Protein AF-A0A165K8W7-F1 (afdb_monomer_lite)

Sequence (153 aa):
MSLLDLHIDHIVRLHQNTQPFVSNIQHQRLDRPTIDAQVKAAIAACPDTSATHWEIFLRHELVEVAANEGDAVQRNASAYYDALCNMLDFILTATEHGVCDDVVIWAALEDLLRVQTVETCSHIFSWIEARAARLTVVRSRPVATALSSLTWS

Foldseek 3Di:
DDPVVVLVVLLVQLCVLCVVVLVVQLPDQDDLVVLLVSLVSSCVSRVPRAQVSVLVNLLVSLCVLLVCVVVSCVVPVVSSLSSNLSSLSNQLSNCVVVRYPLVSSVVSLVVNVVRHDPVSNVSVVVSCVVCVVSNPDDDDDPPPPPPPPPPDD

pLDDT: mean 85.36, std 13.89, range [44.47, 96.94]

Radius of gyration: 17.45 Å; chains: 1; bounding box: 58×40×48 Å

Organism: NCBI:txid1314781

Secondary structure (DSSP, 8-state):
--HHHHHHHHHHHHHHHHHHHHHHTTTSPPPHHHHHHHHHHHHHH-TT--HHHHHHHHHHHHHHHHHTHHHHHHHHHHHHHHHHHHHHHHHHHHHHTTSS-THHHHHHHHHHHHHS-HHHHHHHHHHHHHHHHHHT-----------SS----

Structure (mmCIF, N/CA/C/O backbone):
data_AF-A0A165K8W7-F1
#
_entry.id   AF-A0A165K8W7-F1
#
loop_
_atom_site.group_PDB
_atom_site.id
_atom_site.type_symbol
_atom_site.label_atom_id
_atom_site.label_alt_id
_atom_site.label_comp_id
_atom_site.label_asym_id
_atom_site.label_entity_id
_atom_site.label_seq_id
_atom_site.pdbx_PDB_ins_code
_atom_site.Cartn_x
_atom_site.Cartn_y
_atom_site.Cartn_z
_atom_site.occupancy
_atom_site.B_iso_or_equiv
_atom_site.auth_seq_id
_atom_site.auth_comp_id
_atom_site.auth_asym_id
_atom_site.auth_atom_id
_atom_site.pdbx_PDB_model_num
ATOM 1 N N . MET A 1 1 ? 15.306 24.997 -17.580 1.00 58.34 1 MET A N 1
ATOM 2 C CA . MET A 1 1 ? 14.587 24.164 -16.600 1.00 58.34 1 MET A CA 1
ATOM 3 C C . MET A 1 1 ? 15.604 23.733 -15.566 1.00 58.34 1 MET A C 1
ATOM 5 O O . MET A 1 1 ? 16.643 23.217 -15.967 1.00 58.34 1 MET A O 1
ATOM 9 N N . SER A 1 2 ? 15.407 24.079 -14.296 1.00 78.00 2 SER A N 1
ATOM 10 C CA . SER A 1 2 ? 16.344 23.683 -13.241 1.00 78.00 2 SER A CA 1
ATOM 11 C C . SER A 1 2 ? 16.175 22.192 -12.927 1.00 78.00 2 SER A C 1
ATOM 13 O O . SER A 1 2 ? 15.136 21.608 -13.231 1.00 78.00 2 SER A O 1
ATOM 15 N N . LEU A 1 3 ? 17.186 21.555 -12.329 1.00 66.06 3 LEU A N 1
ATOM 16 C CA . LEU A 1 3 ? 17.080 20.150 -11.907 1.00 66.06 3 LEU A CA 1
ATOM 17 C C . LEU A 1 3 ? 15.912 19.946 -10.925 1.00 66.06 3 LEU A C 1
ATOM 19 O O . LEU A 1 3 ? 15.200 18.954 -11.026 1.00 66.06 3 LEU A O 1
ATOM 23 N N . LEU A 1 4 ? 15.664 20.916 -10.041 1.00 70.75 4 LEU A N 1
ATOM 24 C CA . LEU A 1 4 ? 14.535 20.915 -9.103 1.00 70.75 4 LEU A CA 1
ATOM 25 C C . LEU A 1 4 ? 13.174 20.868 -9.812 1.00 70.75 4 LEU A C 1
ATOM 27 O O . LEU A 1 4 ? 12.306 20.111 -9.388 1.00 70.75 4 LEU A O 1
ATOM 31 N N . ASP A 1 5 ? 13.011 21.601 -10.917 1.00 71.31 5 ASP A N 1
ATOM 32 C CA . ASP A 1 5 ? 11.758 21.600 -11.688 1.00 71.31 5 ASP A CA 1
ATOM 33 C C . ASP A 1 5 ? 11.472 20.217 -12.296 1.00 71.31 5 ASP A C 1
ATOM 35 O O . ASP A 1 5 ? 10.325 19.781 -12.334 1.00 71.31 5 ASP A O 1
ATOM 39 N N . LEU A 1 6 ? 12.518 19.499 -12.725 1.00 70.06 6 LEU A N 1
ATOM 40 C CA . LEU A 1 6 ? 12.395 18.148 -13.283 1.00 70.06 6 LEU A CA 1
ATOM 41 C C . LEU A 1 6 ? 12.027 17.112 -12.205 1.00 70.06 6 LEU A C 1
ATOM 43 O O . LEU A 1 6 ? 11.188 16.244 -12.438 1.00 70.06 6 LEU A O 1
ATOM 47 N N . HIS A 1 7 ? 12.627 17.214 -11.013 1.00 72.38 7 HIS A N 1
ATOM 48 C CA . HIS A 1 7 ? 12.299 16.341 -9.879 1.00 72.38 7 HIS A CA 1
ATOM 49 C C . HIS A 1 7 ? 10.838 16.513 -9.432 1.00 72.38 7 HIS A C 1
ATOM 51 O O . HIS A 1 7 ? 10.143 15.523 -9.199 1.00 72.38 7 HIS A O 1
ATOM 57 N N . ILE A 1 8 ? 10.358 17.758 -9.360 1.00 76.19 8 ILE A N 1
ATOM 58 C CA . ILE A 1 8 ? 8.969 18.061 -8.995 1.00 76.19 8 ILE A CA 1
ATOM 59 C C . ILE A 1 8 ? 8.002 17.534 -10.062 1.00 76.19 8 ILE A C 1
ATOM 61 O O . ILE A 1 8 ? 7.011 16.901 -9.708 1.00 76.19 8 ILE A O 1
ATOM 65 N N . ASP A 1 9 ? 8.303 17.715 -11.351 1.00 79.75 9 ASP A N 1
ATOM 66 C CA . ASP A 1 9 ? 7.448 17.231 -12.443 1.00 79.75 9 ASP A CA 1
ATOM 67 C C . ASP A 1 9 ? 7.235 15.708 -12.396 1.00 79.75 9 ASP A C 1
ATOM 69 O O . ASP A 1 9 ? 6.107 15.228 -12.514 1.00 79.75 9 ASP A O 1
ATOM 73 N N . HIS A 1 10 ? 8.292 14.934 -12.128 1.00 76.38 10 HIS A N 1
ATOM 74 C CA . HIS A 1 10 ? 8.193 13.472 -12.047 1.00 76.38 10 HIS A CA 1
ATOM 75 C C . HIS A 1 10 ? 7.293 13.013 -10.886 1.00 76.38 10 HIS A C 1
ATOM 77 O O . HIS A 1 10 ? 6.486 12.097 -11.058 1.00 76.38 10 HIS A O 1
ATOM 83 N N . ILE A 1 11 ? 7.399 13.657 -9.719 1.00 74.81 11 ILE A N 1
ATOM 84 C CA . ILE A 1 11 ? 6.563 13.349 -8.547 1.00 74.81 11 ILE A CA 1
ATOM 85 C C . ILE A 1 11 ? 5.108 13.774 -8.793 1.00 74.81 11 ILE A C 1
ATOM 87 O O . ILE A 1 11 ? 4.185 13.023 -8.480 1.00 74.81 11 ILE A O 1
ATOM 91 N N . VAL A 1 12 ? 4.885 14.940 -9.405 1.00 81.31 12 VAL A N 1
ATOM 92 C CA . VAL A 1 12 ? 3.539 15.425 -9.746 1.00 81.31 12 VAL A CA 1
ATOM 93 C C . VAL A 1 12 ? 2.863 14.493 -10.749 1.00 81.31 12 VAL A C 1
ATOM 95 O O . VAL A 1 12 ? 1.698 14.138 -10.568 1.00 81.31 12 VAL A O 1
ATOM 98 N N . ARG A 1 13 ? 3.588 14.039 -11.777 1.00 80.50 13 ARG A N 1
ATOM 99 C CA . ARG A 1 13 ? 3.078 13.067 -12.751 1.00 80.50 13 ARG A CA 1
ATOM 100 C C . ARG A 1 13 ? 2.727 11.734 -12.106 1.00 80.50 13 ARG A C 1
ATOM 102 O O . ARG A 1 13 ? 1.668 11.194 -12.416 1.00 80.50 13 ARG A O 1
ATOM 109 N N . LEU A 1 14 ? 3.587 11.212 -11.229 1.00 80.38 14 LEU A N 1
ATOM 110 C CA . LEU A 1 14 ? 3.288 10.011 -10.443 1.00 80.38 14 LEU A CA 1
ATOM 111 C C . LEU A 1 14 ? 1.965 10.184 -9.707 1.00 80.38 14 LEU A C 1
ATOM 113 O O . LEU A 1 14 ? 1.032 9.425 -9.953 1.00 80.38 14 LEU A O 1
ATOM 117 N N . HIS A 1 15 ? 1.871 11.243 -8.901 1.00 81.75 15 HIS A N 1
ATOM 118 C CA . HIS A 1 15 ? 0.700 11.533 -8.093 1.00 81.75 15 HIS A CA 1
ATOM 119 C C . HIS A 1 15 ? -0.565 11.620 -8.952 1.00 81.75 15 HIS A C 1
ATOM 121 O O . HIS A 1 15 ? -1.533 10.928 -8.663 1.00 81.75 15 HIS A O 1
ATOM 127 N N . GLN A 1 16 ? -0.557 12.369 -10.060 1.00 83.38 16 GLN A N 1
ATOM 128 C CA . GLN A 1 16 ? -1.708 12.474 -10.968 1.00 83.38 16 GLN A CA 1
ATOM 129 C C . GLN A 1 16 ? -2.178 11.121 -11.524 1.00 83.38 16 GLN A C 1
ATOM 131 O O . GLN A 1 16 ? -3.381 10.894 -11.638 1.00 83.38 16 GLN A O 1
ATOM 136 N N . ASN A 1 17 ? -1.252 10.222 -11.862 1.00 82.50 17 ASN A N 1
ATOM 137 C CA . ASN A 1 17 ? -1.595 8.918 -12.435 1.00 82.50 17 ASN A CA 1
ATOM 138 C C . ASN A 1 17 ? -2.065 7.910 -11.380 1.00 82.50 17 ASN A C 1
ATOM 140 O O . ASN A 1 17 ? -2.844 7.012 -11.690 1.00 82.50 17 ASN A O 1
ATOM 144 N N . THR A 1 18 ? -1.635 8.066 -10.132 1.00 79.88 18 THR A N 1
ATOM 145 C CA . THR A 1 18 ? -2.037 7.207 -9.011 1.00 79.88 18 THR A CA 1
ATOM 146 C C . THR A 1 18 ? -3.198 7.778 -8.199 1.00 79.88 18 THR A C 1
ATOM 148 O O . THR A 1 18 ? -3.806 7.043 -7.427 1.00 79.88 18 THR A O 1
ATOM 151 N N . GLN A 1 19 ? -3.558 9.053 -8.377 1.00 79.69 19 GLN A N 1
ATOM 152 C CA . GLN A 1 19 ? -4.669 9.708 -7.676 1.00 79.69 19 GLN A CA 1
ATOM 153 C C . GLN A 1 19 ? -5.996 8.931 -7.752 1.00 79.69 19 GLN A C 1
ATOM 155 O O . GLN A 1 19 ? -6.653 8.781 -6.717 1.00 79.69 19 GLN A O 1
ATOM 160 N N . PRO A 1 20 ? -6.399 8.369 -8.912 1.00 78.31 20 PRO A N 1
ATOM 161 C CA . PRO A 1 20 ? -7.608 7.551 -8.984 1.00 78.31 20 PRO A CA 1
ATOM 162 C C . PRO A 1 20 ? -7.538 6.311 -8.086 1.00 78.31 20 PRO A C 1
ATOM 164 O O . PRO A 1 20 ? -8.534 5.935 -7.474 1.00 78.31 20 PRO A O 1
ATOM 167 N N . PHE A 1 21 ? -6.363 5.683 -7.976 1.00 81.06 21 PHE A N 1
ATOM 168 C CA . PHE A 1 21 ? -6.151 4.559 -7.066 1.00 81.06 21 PHE A CA 1
ATOM 169 C C . PHE A 1 21 ? -6.262 5.010 -5.605 1.00 81.06 21 PHE A C 1
ATOM 171 O O . PHE A 1 21 ? -7.053 4.436 -4.860 1.00 81.06 21 PHE A O 1
ATOM 178 N N . VAL A 1 22 ? -5.540 6.066 -5.218 1.00 79.25 22 VAL A N 1
ATOM 179 C CA . VAL A 1 22 ? -5.530 6.592 -3.839 1.00 79.25 22 VAL A CA 1
ATOM 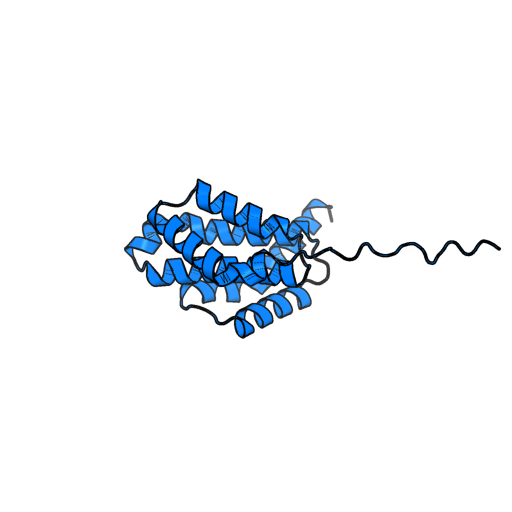180 C C . VAL A 1 22 ? -6.930 7.022 -3.384 1.00 79.25 22 VAL A C 1
ATOM 182 O O . VAL A 1 22 ? -7.324 6.784 -2.245 1.00 79.25 22 VAL A O 1
ATOM 185 N N . SER A 1 23 ? -7.731 7.582 -4.288 1.00 78.38 23 SER A N 1
ATOM 186 C CA . SER A 1 23 ? -9.127 7.922 -3.992 1.00 78.38 23 SER A CA 1
ATOM 187 C C . SER A 1 23 ? -9.993 6.668 -3.808 1.00 78.38 23 SER A C 1
ATOM 189 O O . SER A 1 23 ? -10.828 6.599 -2.911 1.00 78.38 23 SER A O 1
ATOM 191 N N . ASN A 1 24 ? -9.777 5.636 -4.628 1.00 80.31 24 ASN A N 1
ATOM 192 C CA . ASN A 1 24 ? -10.592 4.420 -4.608 1.00 80.31 24 ASN A CA 1
ATOM 193 C C . ASN A 1 24 ? -10.319 3.506 -3.407 1.00 80.31 24 ASN A C 1
ATOM 195 O O . ASN A 1 24 ? -11.231 2.801 -2.968 1.00 80.31 24 ASN A O 1
ATOM 199 N N . ILE A 1 25 ? -9.098 3.500 -2.858 1.00 81.44 25 ILE A N 1
ATOM 200 C CA . ILE A 1 25 ? -8.759 2.620 -1.726 1.00 81.44 25 ILE A CA 1
ATOM 201 C C . ILE A 1 25 ? -9.539 2.946 -0.451 1.00 81.44 25 ILE A C 1
ATOM 203 O O . ILE A 1 25 ? -9.662 2.074 0.402 1.00 81.44 25 ILE A O 1
ATOM 207 N N . GLN A 1 26 ? -10.092 4.158 -0.335 1.00 74.81 26 GLN A N 1
ATOM 208 C CA . GLN A 1 26 ? -10.872 4.602 0.825 1.00 74.81 26 GLN A CA 1
ATOM 209 C C . GLN A 1 26 ? -12.280 3.995 0.888 1.00 74.81 26 GLN A C 1
ATOM 211 O O . GLN A 1 26 ? -12.966 4.132 1.899 1.00 74.81 26 GLN A O 1
ATOM 216 N N . HIS A 1 27 ? -12.739 3.348 -0.186 1.00 78.19 27 HIS A N 1
ATOM 217 C CA . HIS A 1 27 ? -14.125 2.897 -0.306 1.00 78.19 27 HIS A CA 1
ATOM 218 C C . HIS A 1 27 ? -14.295 1.380 -0.239 1.00 78.19 27 HIS A C 1
ATOM 220 O O . HIS A 1 27 ? -15.396 0.915 0.053 1.00 78.19 27 HIS A O 1
ATOM 226 N N . GLN A 1 28 ? -13.245 0.605 -0.519 1.00 83.81 28 GLN A N 1
ATOM 227 C CA . GLN A 1 28 ? -13.328 -0.854 -0.550 1.00 83.81 28 GLN A CA 1
ATOM 228 C C . GLN A 1 28 ? -11.956 -1.523 -0.466 1.00 83.81 28 GLN A C 1
ATOM 230 O O . GLN A 1 28 ? -10.958 -1.000 -0.968 1.00 83.81 28 GLN A O 1
ATOM 235 N N . ARG A 1 29 ? -11.919 -2.745 0.071 1.00 88.56 29 ARG A N 1
ATOM 236 C CA . ARG A 1 29 ? -10.767 -3.638 -0.071 1.00 88.56 29 ARG A CA 1
ATOM 237 C C . ARG A 1 29 ? -10.591 -4.046 -1.533 1.00 88.56 29 ARG A C 1
ATOM 239 O O . ARG A 1 29 ? -11.533 -4.523 -2.163 1.00 88.56 29 ARG A O 1
ATOM 246 N N . LEU A 1 30 ? -9.382 -3.887 -2.061 1.00 90.00 30 LEU A N 1
ATOM 247 C CA . LEU A 1 30 ? -9.053 -4.289 -3.426 1.00 90.00 30 LEU A CA 1
ATOM 248 C C . LEU A 1 30 ? -8.407 -5.673 -3.431 1.00 90.00 30 LEU A C 1
ATOM 250 O O . LEU A 1 30 ? -7.612 -6.016 -2.552 1.00 90.00 30 LEU A O 1
ATOM 254 N N . ASP A 1 31 ? -8.743 -6.477 -4.435 1.00 92.12 31 ASP A N 1
ATOM 255 C CA . ASP A 1 31 ? -8.084 -7.752 -4.661 1.00 92.12 31 ASP A CA 1
ATOM 256 C C . ASP A 1 31 ? -6.716 -7.552 -5.330 1.00 92.12 31 ASP A C 1
ATOM 258 O O . ASP A 1 31 ? -6.410 -6.534 -5.959 1.00 92.12 31 ASP A O 1
ATOM 262 N N . ARG A 1 32 ? -5.854 -8.559 -5.180 1.00 90.56 32 ARG A N 1
ATOM 263 C CA . ARG A 1 32 ? -4.474 -8.498 -5.670 1.00 90.56 32 ARG A CA 1
ATOM 264 C C . ARG A 1 32 ? -4.370 -8.214 -7.179 1.00 90.56 32 ARG A C 1
ATOM 266 O O . ARG A 1 32 ? -3.545 -7.375 -7.528 1.00 90.56 32 ARG A O 1
ATOM 273 N N . PRO A 1 33 ? -5.139 -8.868 -8.073 1.00 94.81 33 PRO A N 1
ATOM 274 C CA . PRO A 1 33 ? -5.094 -8.571 -9.505 1.00 94.81 33 PRO A CA 1
ATOM 275 C C . PRO A 1 33 ? -5.388 -7.103 -9.826 1.00 94.81 33 PRO A C 1
ATOM 277 O O . PRO A 1 33 ? -4.715 -6.523 -10.676 1.00 94.81 33 PRO A O 1
ATOM 280 N N . THR A 1 34 ? -6.341 -6.487 -9.120 1.00 93.12 34 THR A N 1
ATOM 281 C CA . THR A 1 34 ? -6.654 -5.066 -9.297 1.00 93.12 34 THR A CA 1
ATOM 282 C C . THR A 1 34 ? -5.480 -4.193 -8.877 1.00 93.12 34 THR A C 1
ATOM 284 O O . THR A 1 34 ? -5.077 -3.319 -9.639 1.00 93.12 34 THR A O 1
ATOM 287 N N . ILE A 1 35 ? -4.878 -4.450 -7.711 1.00 93.69 35 ILE A N 1
ATOM 288 C CA . ILE A 1 35 ? -3.699 -3.698 -7.248 1.00 93.69 35 ILE A CA 1
ATOM 289 C C . ILE A 1 35 ? -2.526 -3.855 -8.230 1.00 93.69 35 ILE A C 1
ATOM 291 O O . ILE A 1 35 ? -1.907 -2.864 -8.609 1.00 93.69 35 ILE A O 1
ATOM 295 N N . ASP A 1 36 ? -2.255 -5.073 -8.703 1.00 94.69 36 ASP A N 1
ATOM 296 C CA . ASP A 1 36 ? -1.198 -5.350 -9.685 1.00 94.69 36 ASP A CA 1
ATOM 297 C C . ASP A 1 36 ? -1.412 -4.600 -11.008 1.00 94.69 36 ASP A C 1
ATOM 299 O O . ASP A 1 36 ? -0.478 -4.003 -11.546 1.00 94.69 36 ASP A O 1
ATOM 303 N N . ALA A 1 37 ? -2.649 -4.571 -11.510 1.00 93.12 37 ALA A N 1
ATOM 304 C CA . ALA A 1 37 ? -2.996 -3.819 -12.711 1.00 93.12 37 ALA A CA 1
ATOM 305 C C . ALA A 1 37 ? -2.778 -2.307 -12.529 1.00 93.12 37 ALA A C 1
ATOM 307 O O . ALA A 1 37 ? -2.264 -1.653 -13.437 1.00 93.12 37 ALA A O 1
ATOM 308 N N . GLN A 1 38 ? -3.116 -1.761 -11.357 1.00 91.69 38 GLN A N 1
ATOM 309 C CA . GLN A 1 38 ? -2.920 -0.343 -11.041 1.00 91.69 38 GLN A CA 1
ATOM 310 C C . GLN A 1 38 ? -1.434 0.021 -10.953 1.00 91.69 38 GLN A C 1
ATOM 312 O O . GLN A 1 38 ? -1.011 1.012 -11.546 1.00 91.69 38 GLN A O 1
ATOM 317 N N . VAL A 1 39 ? -0.620 -0.808 -10.290 1.00 92.81 39 VAL A N 1
ATOM 318 C CA 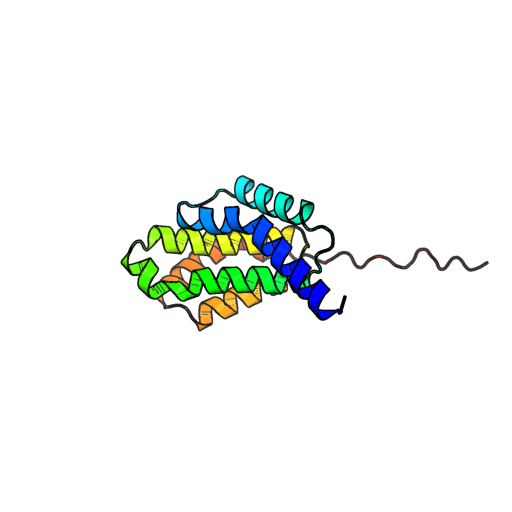. VAL A 1 39 ? 0.836 -0.608 -10.231 1.00 92.81 39 VAL A CA 1
ATOM 319 C C . VAL A 1 39 ? 1.439 -0.630 -11.637 1.00 92.81 39 VAL A C 1
ATOM 321 O O . VAL A 1 39 ? 2.173 0.284 -12.005 1.00 92.81 39 VAL A O 1
ATOM 324 N N . LYS A 1 40 ? 1.082 -1.616 -12.468 1.00 93.44 40 LYS A N 1
ATOM 325 C CA . LYS A 1 40 ? 1.558 -1.697 -13.860 1.00 93.44 40 LYS A CA 1
ATOM 326 C C . LYS A 1 40 ? 1.155 -0.486 -14.695 1.00 93.44 40 LYS 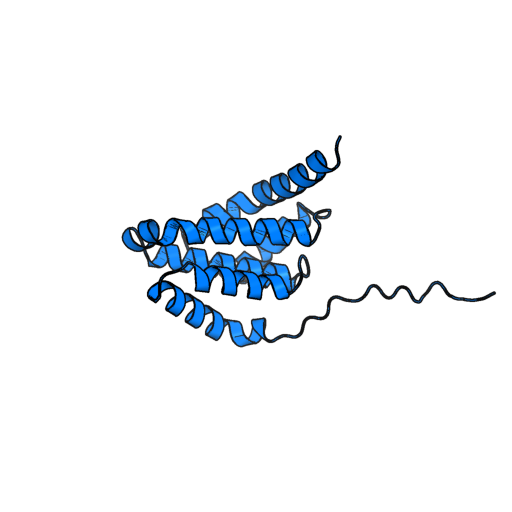A C 1
ATOM 328 O O . LYS A 1 40 ? 1.972 0.012 -15.467 1.00 93.44 40 LYS A O 1
ATOM 333 N N . ALA A 1 41 ? -0.080 -0.010 -14.547 1.00 91.62 41 ALA A N 1
ATOM 334 C CA . ALA A 1 41 ? -0.549 1.184 -15.241 1.00 91.62 41 ALA A CA 1
ATOM 335 C C . ALA A 1 41 ? 0.258 2.424 -14.827 1.00 91.62 41 ALA A C 1
ATOM 337 O O . ALA A 1 41 ? 0.696 3.183 -15.690 1.00 91.62 41 ALA A O 1
ATOM 338 N N . ALA A 1 42 ? 0.525 2.588 -13.528 1.00 90.38 42 ALA A N 1
ATOM 339 C CA . ALA A 1 42 ? 1.332 3.690 -13.016 1.00 90.38 42 ALA A CA 1
ATOM 340 C C . ALA A 1 42 ? 2.786 3.628 -13.523 1.00 90.38 42 ALA A C 1
ATOM 342 O O . ALA A 1 42 ? 3.334 4.645 -13.940 1.00 90.38 42 ALA A O 1
ATOM 343 N N . ILE A 1 43 ? 3.388 2.434 -13.586 1.00 91.69 43 ILE A N 1
ATOM 344 C CA . ILE A 1 43 ? 4.717 2.225 -14.188 1.00 91.69 43 ILE A CA 1
ATOM 345 C C . ILE A 1 43 ? 4.723 2.630 -15.663 1.00 91.69 43 ILE A C 1
ATOM 347 O O . ILE A 1 43 ? 5.603 3.369 -16.099 1.00 91.69 43 ILE A O 1
ATOM 351 N N . ALA A 1 44 ? 3.731 2.178 -16.433 1.00 91.19 44 ALA A N 1
ATOM 352 C CA . ALA A 1 44 ? 3.635 2.480 -17.858 1.00 91.19 44 ALA A CA 1
ATOM 353 C C . ALA A 1 44 ? 3.427 3.980 -18.135 1.00 91.19 44 ALA A C 1
ATOM 355 O O . ALA A 1 44 ? 3.937 4.495 -19.129 1.00 91.19 44 ALA A O 1
ATOM 356 N N . ALA A 1 45 ? 2.709 4.689 -17.260 1.00 87.69 45 ALA A N 1
ATOM 357 C CA . ALA A 1 45 ? 2.493 6.132 -17.364 1.00 87.69 45 ALA A CA 1
ATOM 358 C C . ALA A 1 45 ? 3.729 6.968 -16.962 1.00 87.69 45 ALA A C 1
ATOM 360 O O . ALA A 1 45 ? 3.881 8.124 -17.384 1.00 87.69 45 ALA A O 1
ATOM 361 N N . CYS A 1 46 ? 4.623 6.384 -16.161 1.00 87.50 46 CYS A N 1
ATOM 362 C CA . CYS A 1 46 ? 5.771 7.049 -15.553 1.00 87.50 46 CYS A CA 1
ATOM 363 C C . CYS A 1 46 ? 7.085 6.250 -15.740 1.00 87.50 46 CYS A C 1
ATOM 365 O O . CYS A 1 46 ? 7.742 5.920 -14.750 1.00 87.50 46 CYS A O 1
ATOM 367 N N . PRO A 1 47 ? 7.505 5.951 -16.988 1.00 86.62 47 PRO A N 1
ATOM 368 C CA . PRO A 1 47 ? 8.650 5.072 -17.253 1.00 86.62 47 PRO A CA 1
ATOM 369 C C . PRO A 1 47 ? 10.001 5.667 -16.823 1.00 86.62 47 PRO A C 1
ATOM 371 O O . PRO A 1 47 ? 10.913 4.924 -16.472 1.00 86.62 47 PRO A O 1
ATOM 374 N N . ASP A 1 48 ? 10.124 6.998 -16.810 1.00 86.94 48 ASP A N 1
ATOM 375 C CA . ASP A 1 48 ? 11.371 7.715 -16.490 1.00 86.94 48 ASP A CA 1
ATOM 376 C C . ASP A 1 48 ? 11.498 8.073 -14.998 1.00 86.94 48 ASP A C 1
ATOM 378 O O . ASP A 1 48 ? 12.396 8.810 -14.574 1.00 86.94 48 ASP A O 1
ATOM 382 N N . THR A 1 49 ? 10.571 7.590 -14.174 1.00 87.38 49 THR A N 1
ATOM 383 C CA . THR A 1 49 ? 10.564 7.865 -12.741 1.00 87.38 49 THR A CA 1
ATOM 384 C C . THR A 1 49 ? 11.628 7.031 -12.036 1.00 87.38 49 THR A C 1
ATOM 386 O O . THR A 1 49 ? 11.632 5.803 -12.097 1.00 87.38 49 THR A O 1
ATOM 389 N N . SER A 1 50 ? 12.526 7.704 -11.314 1.00 90.19 50 SER A N 1
ATOM 390 C CA . SER A 1 50 ? 13.570 7.044 -10.532 1.00 90.19 50 SER A CA 1
ATOM 391 C C . SER A 1 50 ? 13.001 6.292 -9.324 1.00 90.19 50 SER A C 1
ATOM 393 O O . SER A 1 50 ? 11.952 6.646 -8.782 1.00 90.19 50 SER A O 1
ATOM 395 N N . ALA A 1 51 ? 13.748 5.297 -8.840 1.00 90.81 51 ALA A N 1
ATOM 396 C CA . ALA A 1 51 ? 13.384 4.540 -7.641 1.00 90.81 51 ALA A CA 1
ATOM 397 C C . ALA A 1 51 ? 13.176 5.427 -6.404 1.00 90.81 51 ALA A C 1
ATOM 399 O O . ALA A 1 51 ? 12.248 5.206 -5.633 1.00 90.81 51 ALA A O 1
ATOM 400 N N . THR A 1 52 ? 13.989 6.474 -6.255 1.00 90.38 52 THR A N 1
ATOM 401 C CA . THR A 1 52 ? 13.855 7.449 -5.166 1.00 90.38 52 THR A CA 1
ATOM 402 C C . THR A 1 52 ? 12.544 8.230 -5.250 1.00 90.38 52 THR A C 1
ATOM 404 O O . THR 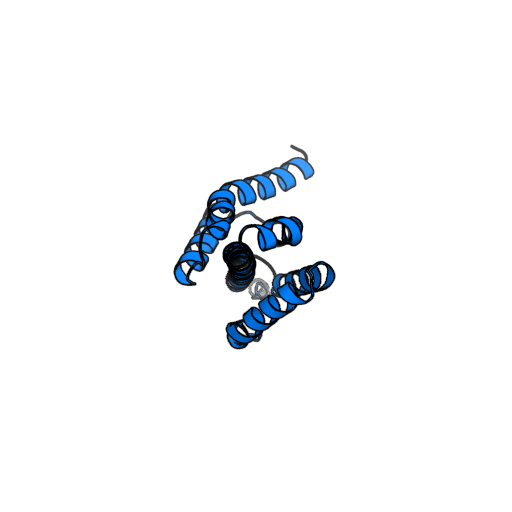A 1 52 ? 11.912 8.464 -4.227 1.00 90.38 52 THR A O 1
ATOM 407 N N . HIS A 1 53 ? 12.095 8.620 -6.448 1.00 90.38 53 HIS A N 1
ATOM 408 C CA . HIS A 1 53 ? 10.804 9.301 -6.592 1.00 90.38 53 HIS A CA 1
ATOM 409 C C . HIS A 1 53 ? 9.631 8.378 -6.280 1.00 90.38 53 HIS A C 1
ATOM 411 O O . HIS A 1 53 ? 8.690 8.813 -5.622 1.00 90.38 53 HIS A O 1
ATOM 417 N N . TRP A 1 54 ? 9.706 7.111 -6.700 1.00 92.06 54 TRP A N 1
ATOM 418 C CA . TRP A 1 54 ? 8.734 6.094 -6.303 1.00 92.06 54 TRP A CA 1
ATOM 419 C C . TRP A 1 54 ? 8.675 5.936 -4.787 1.00 92.06 54 TRP A C 1
ATOM 421 O O . TRP A 1 54 ? 7.587 5.961 -4.225 1.00 92.06 54 TRP A O 1
ATOM 431 N N . GLU A 1 55 ? 9.820 5.827 -4.113 1.00 92.88 55 GLU A N 1
ATOM 432 C CA . GLU A 1 55 ? 9.873 5.731 -2.653 1.00 92.88 55 GLU A CA 1
ATOM 433 C C . GLU A 1 55 ? 9.234 6.945 -1.966 1.00 92.88 55 GLU A C 1
ATOM 435 O O . GLU A 1 55 ? 8.374 6.770 -1.102 1.00 92.88 55 GLU A O 1
ATOM 440 N N . ILE A 1 56 ? 9.629 8.162 -2.360 1.00 90.06 56 ILE A N 1
ATOM 441 C CA . ILE A 1 56 ? 9.090 9.407 -1.793 1.00 90.06 56 ILE A CA 1
ATOM 442 C C . ILE A 1 56 ? 7.571 9.444 -1.955 1.00 90.06 56 ILE A C 1
ATOM 444 O O . ILE A 1 56 ? 6.857 9.696 -0.989 1.00 90.06 56 ILE A O 1
ATOM 448 N N . PHE A 1 57 ? 7.086 9.159 -3.163 1.00 91.50 57 PHE A N 1
ATOM 449 C CA . PHE A 1 57 ? 5.663 9.135 -3.471 1.00 91.50 57 PHE A CA 1
ATOM 450 C C . PHE A 1 57 ? 4.915 8.091 -2.625 1.00 91.50 57 PHE A C 1
ATOM 452 O O . PHE A 1 57 ? 3.956 8.422 -1.936 1.00 91.50 57 PHE A O 1
ATOM 459 N N . LEU A 1 58 ? 5.380 6.841 -2.620 1.00 93.06 58 LEU A N 1
ATOM 460 C CA . LEU A 1 58 ? 4.733 5.738 -1.909 1.00 93.06 58 LEU A CA 1
ATOM 461 C C . LEU A 1 58 ? 4.643 5.988 -0.399 1.00 93.06 58 LEU A C 1
ATOM 463 O O . LEU A 1 58 ? 3.604 5.732 0.209 1.00 93.06 58 LEU A O 1
ATOM 467 N N . ARG A 1 59 ? 5.721 6.500 0.206 1.00 92.75 59 ARG A N 1
ATOM 468 C CA . ARG A 1 59 ? 5.736 6.839 1.635 1.00 92.75 59 ARG A CA 1
ATOM 469 C C . ARG A 1 59 ? 4.845 8.037 1.938 1.00 92.75 59 ARG A C 1
ATOM 471 O O . ARG A 1 59 ? 4.145 8.008 2.944 1.00 92.75 59 ARG A O 1
ATOM 478 N N . HIS A 1 60 ? 4.830 9.050 1.071 1.00 91.50 60 HIS A N 1
ATOM 479 C CA . HIS A 1 60 ? 3.946 10.204 1.217 1.00 91.50 60 HIS A CA 1
ATOM 480 C C . HIS A 1 60 ? 2.471 9.786 1.242 1.00 91.50 60 HIS A C 1
ATOM 482 O O . HIS A 1 60 ? 1.772 10.085 2.204 1.00 91.50 60 HIS A O 1
ATOM 488 N N . GLU A 1 61 ? 2.010 9.033 0.241 1.00 90.94 61 GLU A N 1
ATOM 489 C CA . GLU A 1 61 ? 0.604 8.607 0.180 1.00 90.94 61 GLU A CA 1
ATOM 490 C C . GLU A 1 61 ? 0.213 7.717 1.369 1.00 90.94 61 GLU A C 1
ATOM 492 O O . GLU A 1 61 ? -0.899 7.815 1.885 1.00 90.94 61 GLU A O 1
ATOM 497 N N . LEU A 1 62 ? 1.130 6.872 1.854 1.00 93.25 62 LEU A N 1
ATOM 498 C CA . LEU A 1 62 ? 0.879 6.083 3.058 1.00 93.25 62 LEU A CA 1
ATOM 499 C C . LEU A 1 62 ? 0.699 6.963 4.296 1.00 93.25 62 LEU A C 1
ATOM 501 O O . LEU A 1 62 ? -0.208 6.715 5.089 1.00 93.25 62 LEU A O 1
ATOM 505 N N . VAL A 1 63 ? 1.550 7.977 4.460 1.00 91.38 63 VAL A N 1
ATOM 506 C CA . VAL A 1 63 ? 1.446 8.929 5.569 1.00 91.38 63 VAL A CA 1
ATOM 507 C C . VAL A 1 63 ? 0.144 9.719 5.482 1.00 91.38 63 VAL A C 1
ATOM 509 O O . VAL A 1 63 ? -0.502 9.884 6.507 1.00 91.38 63 VAL A O 1
ATOM 512 N N . GLU A 1 64 ? -0.299 10.133 4.295 1.00 90.38 64 GLU A N 1
ATOM 513 C CA . GLU A 1 64 ? -1.587 10.821 4.115 1.00 90.38 64 GLU A CA 1
ATOM 514 C C . GLU A 1 64 ? -2.784 9.951 4.538 1.00 90.38 64 GLU A C 1
ATOM 516 O O . GLU A 1 64 ? -3.712 10.425 5.203 1.00 90.38 64 GLU A O 1
ATOM 521 N N . VAL A 1 65 ? -2.755 8.650 4.226 1.00 91.25 65 VAL A N 1
ATOM 522 C CA . VAL A 1 65 ? -3.761 7.700 4.730 1.00 91.25 65 VAL A CA 1
ATOM 523 C C . VAL A 1 65 ? -3.670 7.583 6.255 1.00 91.25 65 VAL A C 1
ATOM 525 O O . VAL A 1 65 ? -4.683 7.665 6.948 1.00 91.25 65 VAL A O 1
ATOM 528 N N . ALA A 1 66 ? -2.459 7.425 6.787 1.00 92.75 66 ALA A N 1
ATOM 529 C CA . ALA A 1 66 ? -2.197 7.184 8.201 1.00 92.75 66 ALA A CA 1
ATOM 530 C C . ALA A 1 66 ? -2.489 8.405 9.099 1.00 92.75 66 ALA A C 1
ATOM 532 O O . ALA A 1 66 ? -2.955 8.244 10.227 1.00 92.75 66 ALA A O 1
ATOM 533 N N . ALA A 1 67 ? -2.262 9.623 8.603 1.00 91.62 67 ALA A N 1
ATOM 534 C CA . ALA A 1 67 ? -2.432 10.879 9.337 1.00 91.62 67 ALA A CA 1
ATOM 535 C C . ALA A 1 67 ? -3.885 11.133 9.762 1.00 91.62 67 ALA A C 1
ATOM 537 O O . ALA A 1 67 ? -4.138 11.837 10.739 1.00 91.62 67 ALA A O 1
ATOM 538 N N . ASN A 1 68 ? -4.839 10.530 9.054 1.00 86.88 68 ASN A N 1
ATOM 539 C CA . ASN A 1 68 ? -6.266 10.702 9.296 1.00 86.88 68 ASN A CA 1
ATOM 540 C C . ASN A 1 68 ? -6.864 9.636 10.237 1.00 86.88 68 ASN A C 1
ATOM 542 O O . ASN A 1 68 ? -8.084 9.593 10.377 1.00 86.88 68 ASN A O 1
ATOM 546 N N . GLU A 1 69 ? -6.043 8.795 10.888 1.00 91.56 69 GLU A N 1
ATOM 547 C CA . GLU A 1 69 ? -6.475 7.668 11.740 1.00 91.56 69 GLU A CA 1
ATOM 548 C C . GLU A 1 69 ? -7.577 8.055 12.736 1.00 91.56 69 GLU A C 1
ATOM 550 O O . GLU A 1 69 ? -8.657 7.469 12.710 1.00 91.56 69 GLU A O 1
ATOM 555 N N . GLY A 1 70 ? -7.335 9.057 13.589 1.00 89.44 70 GLY A N 1
ATOM 556 C CA . GLY A 1 70 ? -8.245 9.387 14.693 1.00 89.44 70 GLY A CA 1
ATOM 557 C C . GLY A 1 70 ? -9.666 9.714 14.229 1.00 89.44 70 GLY A C 1
ATOM 558 O O . GLY A 1 70 ? -10.644 9.228 14.795 1.00 89.44 70 GLY A O 1
ATOM 559 N N . ASP A 1 71 ? -9.770 10.480 13.150 1.00 90.25 71 ASP A N 1
ATOM 560 C CA . ASP A 1 71 ? -11.036 10.862 12.538 1.00 90.25 71 ASP A CA 1
ATOM 561 C C . ASP A 1 71 ? -11.653 9.717 11.721 1.00 90.25 71 ASP A C 1
ATOM 563 O O . ASP A 1 71 ? -12.866 9.491 11.755 1.00 90.25 71 ASP A O 1
ATOM 567 N N . ALA A 1 72 ? -10.831 9.002 10.952 1.00 89.81 72 ALA A N 1
ATOM 568 C CA . ALA A 1 72 ? -11.285 7.968 10.034 1.00 89.81 72 ALA A CA 1
ATOM 569 C C . ALA A 1 72 ? -11.803 6.734 10.779 1.00 89.81 72 ALA A C 1
ATOM 571 O O . ALA A 1 72 ? -12.862 6.217 10.423 1.00 89.81 72 ALA A O 1
ATOM 572 N N . VAL A 1 73 ? -11.124 6.313 11.851 1.00 91.25 73 VAL A N 1
ATOM 573 C CA . VAL A 1 73 ? -11.538 5.180 12.688 1.00 91.25 73 VAL A CA 1
ATOM 574 C C . VAL A 1 73 ? -12.891 5.453 13.347 1.00 91.25 73 VAL A C 1
ATOM 576 O O . VAL A 1 73 ? -13.770 4.591 13.323 1.00 91.25 73 VAL A O 1
ATOM 579 N N . GLN A 1 74 ? -13.109 6.671 13.855 1.00 91.69 74 GLN A N 1
ATOM 580 C CA . GLN A 1 74 ? -14.386 7.061 14.465 1.00 91.69 74 GLN A CA 1
ATOM 581 C C . GLN A 1 74 ? -15.548 7.065 13.468 1.00 91.69 74 GLN A C 1
ATOM 583 O O . GLN A 1 74 ? -16.669 6.703 13.825 1.00 91.69 74 GLN A O 1
ATOM 588 N N . ARG A 1 75 ? -15.301 7.487 12.223 1.00 91.69 75 ARG A N 1
ATOM 589 C CA . ARG A 1 75 ? -16.334 7.523 11.178 1.00 91.69 75 ARG A CA 1
ATOM 590 C C . ARG A 1 75 ? -16.620 6.132 10.619 1.00 91.69 75 ARG A C 1
ATOM 592 O O . ARG A 1 75 ? -17.781 5.752 10.496 1.00 91.69 75 ARG A O 1
ATOM 599 N N . ASN A 1 76 ? -15.575 5.407 10.226 1.00 92.25 76 ASN A N 1
ATOM 600 C CA . ASN A 1 76 ? -15.661 4.066 9.656 1.00 92.25 76 ASN A CA 1
ATOM 601 C C . ASN A 1 76 ? -14.301 3.347 9.727 1.00 92.25 76 ASN A C 1
ATOM 603 O O . ASN A 1 76 ? -13.513 3.375 8.778 1.00 92.25 76 ASN A O 1
ATOM 607 N N . ALA A 1 77 ? -14.064 2.648 10.836 1.00 91.88 77 ALA A N 1
ATOM 608 C CA . ALA A 1 77 ? -12.845 1.876 11.062 1.00 91.88 77 ALA A CA 1
ATOM 609 C C . ALA A 1 77 ? -12.546 0.847 9.959 1.00 91.88 77 ALA A C 1
ATOM 611 O O . ALA A 1 77 ? -11.404 0.738 9.524 1.00 91.88 77 ALA A O 1
ATOM 612 N N . SER A 1 78 ? -13.559 0.135 9.448 1.00 91.56 78 SER A N 1
ATOM 613 C CA . SER A 1 78 ? -13.346 -0.874 8.398 1.00 91.56 78 SER A CA 1
ATOM 614 C C . SER A 1 78 ? -12.788 -0.250 7.123 1.00 91.56 78 SER A C 1
ATOM 616 O O . SER A 1 78 ? -11.816 -0.756 6.572 1.00 91.56 78 SER A O 1
ATOM 618 N N . ALA A 1 79 ? -13.368 0.868 6.677 1.00 91.75 79 ALA A N 1
ATOM 619 C CA . ALA A 1 79 ? -12.900 1.566 5.482 1.00 91.75 79 ALA A CA 1
ATOM 620 C C . ALA A 1 79 ? -11.473 2.106 5.661 1.00 91.75 79 ALA A C 1
ATOM 622 O O . ALA A 1 79 ? -10.660 2.026 4.742 1.00 91.75 79 ALA A O 1
ATOM 623 N N . TYR A 1 80 ? -11.154 2.608 6.857 1.00 93.88 80 TYR A N 1
ATOM 624 C CA . TYR A 1 80 ? -9.806 3.052 7.194 1.00 93.88 80 TYR A CA 1
ATOM 625 C C . TYR A 1 80 ? -8.784 1.905 7.120 1.00 93.88 80 TYR A C 1
ATOM 627 O O . TYR A 1 80 ? -7.770 2.023 6.428 1.00 93.88 80 TYR A O 1
ATOM 635 N N . TYR A 1 81 ? -9.062 0.772 7.773 1.00 94.06 81 TYR A N 1
ATOM 636 C CA . TYR A 1 81 ? -8.150 -0.374 7.766 1.00 94.06 81 TYR A CA 1
ATOM 637 C C . TYR A 1 81 ? -8.010 -1.003 6.378 1.00 94.06 81 TYR A C 1
ATOM 639 O O . TYR A 1 81 ? -6.903 -1.396 6.001 1.00 94.06 81 TYR A O 1
ATOM 647 N N . ASP A 1 82 ? -9.087 -1.050 5.592 1.00 94.12 82 ASP A N 1
ATOM 648 C CA . ASP A 1 82 ? -9.037 -1.503 4.202 1.00 94.12 82 ASP A CA 1
ATOM 649 C C . ASP A 1 82 ? -8.144 -0.596 3.350 1.00 94.12 82 ASP A C 1
ATOM 651 O O . ASP A 1 82 ? -7.303 -1.101 2.602 1.00 94.12 82 ASP A O 1
ATOM 655 N N . ALA A 1 83 ? -8.266 0.727 3.501 1.00 93.88 83 ALA A N 1
ATOM 656 C CA . ALA A 1 83 ? -7.434 1.698 2.796 1.00 93.88 83 ALA A CA 1
ATOM 657 C C . ALA A 1 83 ? -5.953 1.555 3.163 1.00 93.88 83 ALA A C 1
ATOM 659 O O . ALA A 1 83 ? -5.104 1.454 2.273 1.00 93.88 83 ALA A O 1
ATOM 660 N N . LEU A 1 84 ? -5.645 1.465 4.460 1.00 94.94 84 LEU A N 1
ATOM 661 C CA . LEU A 1 84 ? -4.284 1.265 4.956 1.00 94.94 84 LEU A CA 1
ATOM 662 C C . LEU A 1 84 ? -3.676 -0.028 4.394 1.00 94.94 84 LEU A C 1
ATOM 664 O O . LEU A 1 84 ? -2.567 -0.030 3.855 1.00 94.94 84 LEU A O 1
ATOM 668 N N . CYS A 1 85 ? -4.429 -1.127 4.448 1.00 95.06 85 CYS A N 1
ATOM 669 C CA . CYS A 1 85 ? -3.984 -2.410 3.922 1.00 95.06 85 CYS A CA 1
ATOM 670 C C . CYS A 1 85 ? -3.835 -2.404 2.393 1.00 95.06 85 CYS A C 1
ATOM 672 O O . CYS A 1 85 ? -2.940 -3.067 1.868 1.00 95.06 85 CYS A O 1
ATOM 674 N N . ASN A 1 86 ? -4.706 -1.698 1.664 1.00 95.75 86 ASN A N 1
ATOM 675 C CA . ASN A 1 86 ? -4.598 -1.544 0.213 1.00 95.75 86 ASN A CA 1
ATOM 676 C C . ASN A 1 86 ? -3.331 -0.769 -0.154 1.00 95.75 86 ASN A C 1
ATOM 678 O O . ASN A 1 86 ? -2.641 -1.156 -1.094 1.00 95.75 86 ASN A O 1
ATOM 682 N N . MET A 1 87 ? -3.007 0.282 0.602 1.00 95.62 87 MET A N 1
ATOM 683 C CA . MET A 1 87 ? -1.799 1.069 0.377 1.00 95.62 87 MET A CA 1
ATOM 684 C C . MET A 1 87 ? -0.536 0.245 0.653 1.00 95.62 87 MET A C 1
ATOM 686 O O . MET A 1 87 ? 0.374 0.224 -0.173 1.00 95.62 87 MET A O 1
ATOM 690 N N . LEU A 1 88 ? -0.500 -0.525 1.745 1.00 96.44 88 LEU A N 1
ATOM 691 C CA . LEU A 1 88 ? 0.603 -1.455 2.019 1.00 96.44 88 LEU A CA 1
ATOM 692 C C . LEU A 1 88 ? 0.737 -2.540 0.938 1.00 96.44 88 LEU A C 1
ATOM 694 O O . LEU A 1 88 ? 1.847 -2.855 0.507 1.00 96.44 88 LEU A O 1
ATOM 698 N N . ASP A 1 89 ? -0.381 -3.090 0.452 1.00 96.50 89 ASP A N 1
ATOM 699 C CA . ASP A 1 89 ? -0.372 -4.041 -0.664 1.00 96.50 89 ASP A CA 1
ATOM 700 C C . ASP A 1 89 ? 0.117 -3.387 -1.970 1.00 96.50 89 ASP A C 1
ATOM 702 O O . ASP A 1 89 ? 0.807 -4.050 -2.748 1.00 96.50 89 ASP A O 1
ATOM 706 N N . PHE A 1 90 ? -0.182 -2.107 -2.211 1.00 95.38 90 PHE A N 1
ATOM 707 C CA . PHE A 1 90 ? 0.327 -1.352 -3.359 1.00 95.38 90 PHE A CA 1
ATOM 708 C C . PHE A 1 90 ? 1.838 -1.147 -3.271 1.00 95.38 90 PHE A C 1
ATOM 710 O O . PHE A 1 90 ? 2.537 -1.445 -4.235 1.00 95.38 90 PHE A O 1
ATOM 717 N N . ILE A 1 91 ? 2.356 -0.733 -2.109 1.00 95.75 91 ILE A N 1
ATOM 718 C CA . ILE A 1 91 ? 3.800 -0.573 -1.868 1.00 95.75 91 ILE A CA 1
ATOM 719 C C . ILE A 1 91 ? 4.526 -1.901 -2.081 1.00 95.75 91 ILE A C 1
ATOM 721 O O . ILE A 1 91 ? 5.488 -1.959 -2.842 1.00 95.75 91 ILE A O 1
ATOM 725 N N . LEU A 1 92 ? 4.034 -2.984 -1.474 1.00 96.19 92 LEU A N 1
ATOM 726 C CA . LEU A 1 92 ? 4.612 -4.318 -1.640 1.00 96.19 92 LEU A CA 1
ATOM 727 C C . LEU A 1 92 ? 4.574 -4.787 -3.103 1.00 96.19 92 LEU A C 1
ATOM 729 O O . LEU A 1 92 ? 5.485 -5.456 -3.578 1.00 96.19 92 LEU A O 1
ATOM 733 N N . THR A 1 93 ? 3.515 -4.453 -3.836 1.00 95.56 93 THR A N 1
ATOM 734 C CA . THR A 1 93 ? 3.411 -4.815 -5.255 1.00 95.56 93 THR A CA 1
ATOM 735 C C . THR A 1 93 ? 4.351 -3.959 -6.111 1.00 95.56 93 THR A C 1
ATOM 737 O O . THR A 1 93 ? 4.977 -4.471 -7.032 1.00 95.56 93 THR A O 1
ATOM 740 N N . ALA A 1 94 ? 4.528 -2.678 -5.785 1.00 93.56 94 ALA A N 1
ATOM 741 C CA . ALA A 1 94 ? 5.499 -1.806 -6.438 1.00 93.56 94 ALA A CA 1
ATOM 742 C C . ALA A 1 94 ? 6.939 -2.320 -6.253 1.00 93.56 94 ALA A C 1
ATOM 744 O O . ALA A 1 94 ? 7.683 -2.413 -7.233 1.00 93.56 94 ALA A O 1
ATOM 745 N N . THR A 1 95 ? 7.314 -2.741 -5.039 1.00 93.75 95 THR A N 1
ATOM 746 C CA . THR A 1 95 ? 8.637 -3.336 -4.778 1.00 93.75 95 THR A CA 1
ATOM 747 C C . THR A 1 95 ? 8.795 -4.675 -5.510 1.00 93.75 95 THR A C 1
ATOM 749 O O . THR A 1 95 ? 9.841 -4.941 -6.092 1.00 93.75 95 THR A O 1
ATOM 752 N N . GLU A 1 96 ? 7.734 -5.491 -5.595 1.00 94.19 96 GLU A N 1
ATOM 753 C CA . GLU A 1 96 ? 7.717 -6.726 -6.400 1.00 94.19 96 GLU A CA 1
ATOM 754 C C . GLU A 1 96 ? 7.971 -6.484 -7.897 1.00 94.19 96 GLU A C 1
ATOM 756 O O . GLU A 1 96 ? 8.599 -7.321 -8.545 1.00 94.19 96 GLU A O 1
ATOM 761 N N . HIS A 1 97 ? 7.529 -5.345 -8.439 1.00 93.75 97 HIS A N 1
ATOM 762 C CA . HIS A 1 97 ? 7.829 -4.918 -9.813 1.00 93.75 97 HIS A CA 1
ATOM 763 C C . HIS A 1 97 ? 9.205 -4.254 -9.966 1.00 93.75 97 HIS A C 1
ATOM 765 O O . HIS A 1 97 ? 9.601 -3.915 -11.080 1.00 93.75 97 HIS A O 1
ATOM 771 N N . GLY A 1 98 ? 9.954 -4.075 -8.875 1.00 91.25 98 GLY A N 1
ATOM 772 C CA . GLY A 1 98 ? 11.314 -3.538 -8.891 1.00 91.25 98 GLY A CA 1
ATOM 773 C C . GLY A 1 98 ? 11.404 -2.042 -9.197 1.00 91.25 98 GLY A C 1
ATOM 774 O O . GLY A 1 98 ? 12.461 -1.575 -9.626 1.00 91.25 98 GLY A O 1
ATOM 775 N N . VAL A 1 99 ? 10.317 -1.284 -8.997 1.00 91.06 99 VAL A N 1
ATOM 776 C CA . VAL A 1 99 ? 10.324 0.176 -9.219 1.00 91.06 99 VAL A CA 1
ATOM 777 C C . VAL A 1 99 ? 11.097 0.911 -8.128 1.00 91.06 99 VAL A C 1
ATOM 779 O O . VAL A 1 99 ? 11.657 1.972 -8.384 1.00 91.06 99 VAL A O 1
ATOM 782 N N . CYS A 1 100 ? 11.159 0.332 -6.930 1.00 91.31 100 CYS A N 1
ATOM 783 C CA . CYS A 1 100 ? 11.941 0.778 -5.783 1.00 91.31 100 CYS A CA 1
ATOM 784 C C . CYS A 1 100 ? 12.499 -0.439 -5.024 1.00 91.31 100 CYS A C 1
ATOM 786 O O . CYS A 1 100 ? 12.122 -1.577 -5.307 1.00 91.31 100 CYS A O 1
ATOM 788 N N . ASP A 1 101 ? 13.437 -0.207 -4.104 1.00 90.44 101 ASP A N 1
ATOM 789 C CA . ASP A 1 101 ? 14.099 -1.292 -3.377 1.00 90.44 101 ASP A CA 1
ATOM 790 C C . ASP A 1 101 ? 13.188 -1.900 -2.294 1.00 90.44 101 ASP A C 1
ATOM 792 O O . ASP A 1 101 ? 12.361 -1.219 -1.686 1.00 90.44 101 ASP A O 1
ATOM 796 N N . ASP A 1 102 ? 13.399 -3.182 -1.981 1.00 87.81 102 ASP A N 1
ATOM 797 C CA . ASP A 1 102 ? 12.618 -3.930 -0.981 1.00 87.81 102 ASP A CA 1
ATOM 798 C C . ASP A 1 102 ? 12.672 -3.319 0.431 1.00 87.81 102 ASP A C 1
ATOM 800 O O . ASP A 1 102 ? 11.811 -3.594 1.262 1.00 87.81 102 ASP A O 1
ATOM 804 N N . VAL A 1 103 ? 13.652 -2.462 0.721 1.00 90.38 103 VAL A N 1
ATOM 805 C CA . VAL A 1 103 ? 13.747 -1.746 2.004 1.00 90.38 103 VAL A CA 1
ATOM 806 C C . VAL A 1 103 ? 12.547 -0.814 2.221 1.00 90.38 103 VAL A C 1
ATOM 808 O O . VAL A 1 103 ? 12.164 -0.578 3.365 1.00 90.38 103 VAL A O 1
ATOM 811 N N . VAL A 1 104 ? 11.901 -0.336 1.151 1.00 92.94 104 VAL A N 1
ATOM 812 C CA . VAL A 1 104 ? 10.809 0.645 1.232 1.00 92.94 104 VAL A CA 1
ATOM 813 C C . VAL A 1 104 ? 9.596 0.111 1.995 1.00 92.94 104 VAL A C 1
ATOM 815 O O . VAL A 1 104 ? 9.035 0.846 2.804 1.00 92.94 104 VAL A O 1
ATOM 818 N N . ILE A 1 105 ? 9.198 -1.156 1.804 1.00 94.81 105 ILE A N 1
ATOM 819 C CA . ILE A 1 105 ? 8.054 -1.716 2.548 1.00 94.81 105 ILE A CA 1
ATOM 820 C C . ILE A 1 105 ? 8.363 -1.829 4.045 1.00 94.81 105 ILE A C 1
ATOM 822 O O . ILE A 1 105 ? 7.494 -1.584 4.877 1.00 94.81 105 ILE A O 1
ATOM 826 N N . TRP A 1 106 ? 9.611 -2.135 4.401 1.00 94.19 106 TRP A N 1
ATOM 827 C CA . TRP A 1 106 ? 10.035 -2.224 5.796 1.00 94.19 106 TRP A CA 1
ATOM 828 C C . TRP A 1 106 ? 10.115 -0.849 6.453 1.00 94.19 106 TRP A C 1
ATOM 830 O O . TRP A 1 106 ? 9.613 -0.687 7.561 1.00 94.19 106 TRP A O 1
ATOM 840 N N . ALA A 1 107 ? 10.658 0.146 5.747 1.00 94.00 107 ALA A N 1
ATOM 841 C CA . ALA A 1 107 ? 10.664 1.533 6.204 1.00 94.00 107 ALA A CA 1
ATOM 842 C C . ALA A 1 107 ? 9.234 2.064 6.402 1.00 94.00 107 ALA A C 1
ATOM 844 O O . ALA A 1 107 ? 8.936 2.669 7.425 1.00 94.00 107 ALA A O 1
ATOM 845 N N . ALA A 1 108 ? 8.327 1.767 5.468 1.00 95.06 108 ALA A N 1
ATOM 846 C CA . ALA A 1 108 ? 6.916 2.125 5.570 1.00 95.06 108 ALA A CA 1
ATOM 847 C C . ALA A 1 108 ? 6.228 1.492 6.795 1.00 95.06 108 ALA A C 1
ATOM 849 O O . ALA A 1 108 ? 5.494 2.170 7.512 1.00 95.06 108 ALA A O 1
ATOM 850 N N . LEU A 1 109 ? 6.476 0.206 7.066 1.00 95.38 109 LEU A N 1
ATOM 851 C CA . LEU A 1 109 ? 5.954 -0.462 8.262 1.00 95.38 109 LEU A CA 1
ATOM 852 C C . LEU A 1 109 ? 6.536 0.139 9.549 1.00 95.38 109 LEU A C 1
ATOM 854 O O . LEU A 1 109 ? 5.794 0.349 10.505 1.00 95.38 109 LEU A O 1
ATOM 858 N N . GLU A 1 110 ? 7.836 0.440 9.579 1.00 94.06 110 GLU A N 1
ATOM 859 C CA . GLU A 1 110 ? 8.480 1.089 10.726 1.00 94.06 110 GLU A CA 1
ATOM 860 C C . GLU A 1 110 ? 7.878 2.473 11.003 1.00 94.06 110 GLU A C 1
ATOM 862 O O . GLU A 1 110 ? 7.567 2.788 12.155 1.00 94.06 110 GLU A O 1
ATOM 867 N N . ASP A 1 111 ? 7.670 3.274 9.954 1.00 92.56 111 ASP A N 1
ATOM 868 C CA . ASP A 1 111 ? 7.044 4.592 10.052 1.00 92.56 111 ASP A CA 1
ATOM 869 C C . ASP A 1 111 ? 5.638 4.487 10.656 1.00 92.56 111 ASP A C 1
ATOM 871 O O . ASP A 1 111 ? 5.328 5.205 11.607 1.00 92.56 111 ASP A O 1
ATOM 875 N N . LEU A 1 112 ? 4.806 3.559 10.161 1.00 93.75 112 LEU A N 1
ATOM 876 C CA . LEU A 1 112 ? 3.448 3.347 10.671 1.00 93.75 112 LEU A CA 1
ATOM 877 C C . LEU A 1 112 ? 3.437 2.920 12.139 1.00 93.75 112 LEU A C 1
ATOM 879 O O . LEU A 1 112 ? 2.718 3.507 12.944 1.00 93.75 112 LEU A O 1
ATOM 883 N N . LEU A 1 113 ? 4.246 1.923 12.502 1.00 93.50 113 LEU A N 1
ATOM 884 C CA . LEU A 1 113 ? 4.292 1.398 13.870 1.00 93.50 113 LEU A CA 1
ATOM 885 C C . LEU A 1 113 ? 4.752 2.449 14.889 1.00 93.50 113 LEU A C 1
ATOM 887 O O . LEU A 1 113 ? 4.480 2.311 16.081 1.00 93.50 113 LEU A O 1
ATOM 891 N N . ARG A 1 114 ? 5.443 3.502 14.438 1.00 91.69 114 ARG A N 1
ATOM 892 C CA . ARG A 1 114 ? 5.875 4.611 15.292 1.00 91.69 114 ARG A CA 1
ATOM 893 C C . ARG A 1 114 ? 4.770 5.635 15.555 1.00 91.69 114 ARG A C 1
ATOM 895 O O . ARG A 1 114 ? 4.824 6.301 16.586 1.00 91.69 114 ARG A O 1
ATOM 902 N N . VAL A 1 115 ? 3.826 5.807 14.628 1.00 90.94 115 VAL A N 1
ATOM 903 C CA . VAL A 1 115 ? 2.861 6.925 14.656 1.00 90.94 115 VAL A CA 1
ATOM 904 C C . VAL A 1 115 ? 1.424 6.496 14.948 1.00 90.94 115 VAL A C 1
ATOM 906 O O . VAL A 1 115 ? 0.639 7.324 15.396 1.00 90.94 115 VAL A O 1
ATOM 909 N N . GLN A 1 116 ? 1.080 5.234 14.690 1.00 92.06 116 GLN A N 1
ATOM 910 C CA . GLN A 1 116 ? -0.284 4.717 14.805 1.00 92.06 116 GLN A CA 1
ATOM 911 C C . GLN A 1 116 ? -0.616 4.217 16.214 1.00 92.06 116 GLN A C 1
ATOM 913 O O . GLN A 1 116 ? 0.268 3.899 17.017 1.00 92.06 116 GLN A O 1
ATOM 918 N N . THR A 1 117 ? -1.910 4.113 16.522 1.00 94.62 117 THR A N 1
ATOM 919 C CA . THR A 1 117 ? -2.366 3.549 17.800 1.00 94.62 11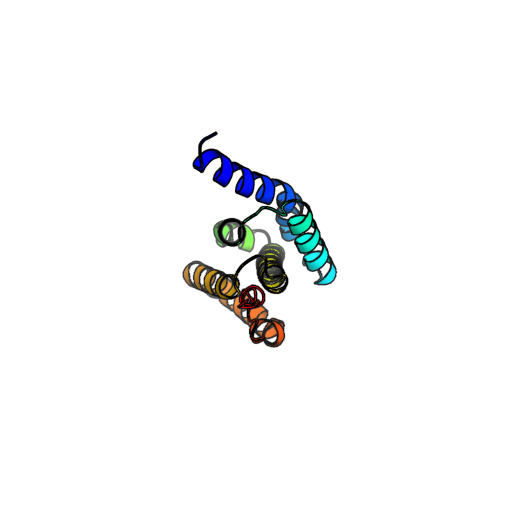7 THR A CA 1
ATOM 920 C C . THR A 1 117 ? -2.123 2.039 17.903 1.00 94.62 117 THR A C 1
ATOM 922 O O . THR A 1 117 ? -1.946 1.330 16.912 1.00 94.62 117 THR A O 1
ATOM 925 N N . VAL A 1 118 ? -2.173 1.511 19.134 1.00 93.75 118 VAL A N 1
ATOM 926 C CA . VAL A 1 118 ? -2.025 0.069 19.415 1.00 93.75 118 VAL A CA 1
ATOM 927 C C . VAL A 1 118 ? -3.056 -0.777 18.659 1.00 93.75 118 VAL A C 1
ATOM 929 O O . VAL A 1 118 ? -2.725 -1.867 18.192 1.00 93.75 118 VAL A O 1
ATOM 932 N N . GLU A 1 119 ? -4.288 -0.285 18.518 1.00 93.44 119 GLU A N 1
ATOM 933 C CA . GLU A 1 119 ? -5.351 -0.989 17.795 1.00 93.44 119 GLU A CA 1
ATOM 934 C C . GLU A 1 119 ? -5.010 -1.111 16.307 1.00 93.44 119 GLU A C 1
ATOM 936 O O . GLU A 1 119 ? -4.988 -2.216 15.764 1.00 93.44 119 GLU A O 1
ATOM 941 N N . THR A 1 120 ? -4.619 -0.010 15.666 1.00 94.06 120 THR A N 1
ATOM 942 C CA . THR A 1 120 ? -4.186 -0.023 14.263 1.00 94.06 120 THR A CA 1
ATOM 943 C C . THR A 1 120 ? -2.940 -0.881 14.051 1.00 94.06 120 THR A C 1
ATOM 945 O O . THR A 1 120 ? -2.876 -1.644 13.085 1.00 94.06 120 THR A O 1
ATOM 948 N N . CYS A 1 121 ? -1.983 -0.864 14.982 1.00 95.31 121 CYS A N 1
ATOM 949 C CA . CYS A 1 121 ? -0.823 -1.756 14.942 1.00 95.31 121 CYS A CA 1
ATOM 950 C C . CYS A 1 121 ? -1.223 -3.243 14.925 1.00 95.31 121 CYS A C 1
ATOM 952 O O . CYS A 1 121 ? -0.613 -4.023 14.197 1.00 95.31 121 CYS A O 1
ATOM 954 N N . SER A 1 122 ? -2.272 -3.647 15.651 1.00 95.19 122 SER A N 1
ATOM 955 C CA . SER A 1 122 ? -2.803 -5.022 15.606 1.00 95.19 122 SER A CA 1
ATOM 956 C C . SER A 1 122 ? -3.282 -5.417 14.200 1.00 95.19 122 SER A C 1
ATOM 958 O O . SER A 1 122 ? -2.991 -6.514 13.705 1.00 95.19 122 SER A O 1
ATOM 960 N N . HIS A 1 123 ? -3.955 -4.496 13.503 1.00 95.19 123 HIS A N 1
ATOM 961 C CA . HIS A 1 123 ? -4.369 -4.695 12.112 1.00 95.19 123 HIS A CA 1
ATOM 962 C C . HIS A 1 123 ? -3.174 -4.773 11.156 1.00 95.19 123 HIS A C 1
ATOM 964 O O . HIS A 1 123 ? -3.157 -5.626 10.266 1.00 95.19 123 HIS A O 1
ATOM 970 N N . ILE A 1 124 ? -2.146 -3.946 11.369 1.00 96.00 124 ILE A N 1
ATOM 971 C CA . ILE A 1 124 ? -0.896 -4.008 10.599 1.00 96.00 124 ILE A CA 1
ATOM 972 C C . ILE A 1 124 ? -0.219 -5.373 10.786 1.00 96.00 124 ILE A C 1
ATOM 974 O O . ILE A 1 124 ? 0.186 -5.986 9.800 1.00 96.00 124 ILE A O 1
ATOM 978 N N . PHE A 1 125 ? -0.144 -5.909 12.008 1.00 96.25 125 PHE A N 1
ATOM 979 C CA . PHE A 1 125 ? 0.420 -7.246 12.235 1.00 96.25 125 PHE A CA 1
ATOM 980 C C . PHE A 1 125 ? -0.390 -8.350 11.554 1.00 96.25 125 PHE A C 1
ATOM 982 O O . PHE A 1 125 ? 0.192 -9.208 10.893 1.00 96.25 125 PHE A O 1
ATOM 989 N N . SER A 1 126 ? -1.720 -8.278 11.612 1.00 96.00 126 SER A N 1
ATOM 990 C CA . SER A 1 126 ? -2.591 -9.211 10.884 1.00 96.00 126 SER A CA 1
ATOM 991 C C . SER A 1 126 ? -2.334 -9.162 9.369 1.00 96.00 126 SER A C 1
ATOM 993 O O . SER A 1 126 ? -2.315 -10.190 8.686 1.00 96.00 126 SER A O 1
ATOM 995 N N . TRP A 1 127 ? -2.088 -7.965 8.825 1.00 96.94 127 TRP A N 1
ATOM 996 C CA . TRP A 1 127 ? -1.679 -7.794 7.432 1.00 96.94 127 TRP A CA 1
ATOM 997 C C . TRP A 1 127 ? -0.310 -8.438 7.160 1.00 96.94 127 TRP A C 1
ATOM 999 O O . TRP A 1 127 ? -0.186 -9.188 6.188 1.00 96.94 127 TRP A O 1
ATOM 1009 N N . ILE A 1 128 ? 0.689 -8.214 8.024 1.00 96.81 128 ILE A N 1
ATOM 1010 C CA . ILE A 1 128 ? 2.034 -8.805 7.902 1.00 96.81 128 ILE A CA 1
ATOM 1011 C C . ILE A 1 128 ? 1.945 -10.332 7.873 1.00 96.81 128 ILE A C 1
ATOM 1013 O O . ILE A 1 128 ? 2.500 -10.957 6.970 1.00 96.81 128 ILE A O 1
ATOM 1017 N N . GLU A 1 129 ? 1.217 -10.937 8.812 1.00 96.44 129 GLU A N 1
ATOM 1018 C CA . GLU A 1 129 ? 1.043 -12.390 8.900 1.00 96.44 129 GLU A CA 1
ATOM 1019 C C . GLU A 1 129 ? 0.448 -12.961 7.610 1.00 96.44 129 GLU A C 1
ATOM 1021 O O . GLU A 1 129 ? 0.975 -13.916 7.035 1.00 96.44 129 GLU A O 1
ATOM 1026 N N . ALA A 1 130 ? -0.590 -12.312 7.079 1.00 95.81 130 ALA A N 1
ATOM 1027 C CA . ALA A 1 130 ? -1.223 -12.724 5.833 1.00 95.81 130 ALA A CA 1
ATOM 1028 C C . ALA A 1 130 ? -0.318 -12.555 4.594 1.00 95.81 130 ALA A C 1
ATOM 1030 O O . ALA A 1 130 ? -0.551 -13.202 3.570 1.00 95.81 130 ALA A O 1
ATOM 1031 N N . ARG A 1 131 ? 0.700 -11.683 4.648 1.00 95.94 131 ARG A N 1
ATOM 1032 C CA . ARG A 1 131 ? 1.653 -11.424 3.551 1.00 95.94 131 ARG A CA 1
ATOM 1033 C C . ARG A 1 131 ? 3.047 -11.996 3.807 1.00 95.94 131 ARG A C 1
ATOM 1035 O O . ARG A 1 131 ? 3.928 -11.794 2.971 1.00 95.94 131 ARG A O 1
ATOM 1042 N N . ALA A 1 132 ? 3.262 -12.761 4.875 1.00 94.06 132 ALA A N 1
ATOM 1043 C CA . ALA A 1 132 ? 4.584 -13.249 5.271 1.00 94.06 132 ALA A CA 1
ATOM 1044 C C . ALA A 1 132 ? 5.322 -13.982 4.133 1.00 94.06 132 ALA A C 1
ATOM 1046 O O . ALA A 1 132 ? 6.509 -13.752 3.898 1.00 94.06 132 ALA A O 1
ATOM 1047 N N . ALA A 1 133 ? 4.598 -14.787 3.348 1.00 93.50 133 ALA A N 1
ATOM 1048 C CA . ALA A 1 133 ? 5.154 -15.497 2.195 1.00 93.50 133 ALA A CA 1
ATOM 1049 C C . ALA A 1 133 ? 5.660 -14.562 1.079 1.00 93.50 133 ALA A C 1
ATOM 1051 O O . ALA A 1 133 ? 6.575 -14.929 0.352 1.00 93.50 133 ALA A O 1
ATOM 1052 N N . ARG A 1 134 ? 5.085 -13.361 0.934 1.00 92.94 134 ARG A N 1
ATOM 1053 C CA . ARG A 1 134 ? 5.532 -12.336 -0.028 1.00 92.94 134 ARG A CA 1
ATOM 1054 C C . ARG A 1 134 ? 6.658 -11.481 0.542 1.00 92.94 134 ARG A C 1
ATOM 1056 O O . ARG A 1 134 ? 7.568 -11.105 -0.188 1.00 92.94 134 ARG A O 1
ATOM 1063 N N . LEU A 1 135 ? 6.600 -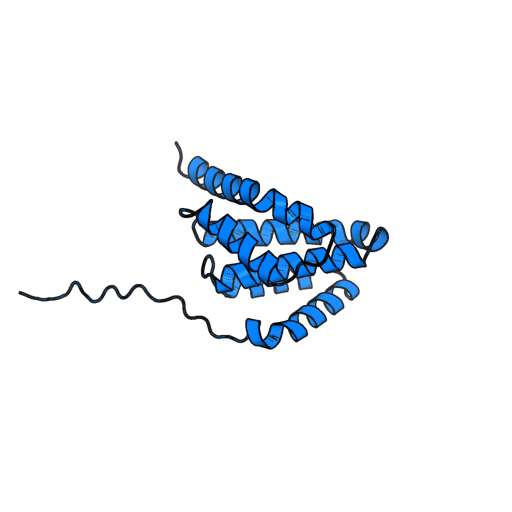11.165 1.832 1.00 91.75 135 LEU A N 1
ATOM 1064 C CA . LEU A 1 135 ? 7.576 -10.297 2.496 1.00 91.75 135 LEU A CA 1
ATOM 1065 C C . LEU A 1 135 ? 8.951 -10.960 2.655 1.00 91.75 135 LEU A C 1
ATOM 1067 O O . LEU A 1 135 ? 9.966 -10.277 2.642 1.00 91.75 135 LEU A O 1
ATOM 1071 N N . THR A 1 136 ? 8.993 -12.287 2.777 1.00 88.50 136 THR A N 1
ATOM 1072 C CA . THR A 1 136 ? 10.231 -13.052 3.023 1.00 88.50 136 THR A CA 1
ATOM 1073 C C . THR A 1 136 ? 10.966 -13.492 1.756 1.00 88.50 136 THR A C 1
ATOM 1075 O O . THR A 1 136 ? 12.027 -14.112 1.841 1.00 88.50 136 THR A O 1
ATOM 1078 N N . VAL A 1 137 ? 10.437 -13.173 0.571 1.00 87.06 137 VAL A N 1
ATOM 1079 C CA . VAL A 1 137 ? 11.131 -13.446 -0.691 1.00 87.06 137 VAL A CA 1
ATOM 1080 C C . VAL A 1 137 ? 12.348 -12.533 -0.787 1.00 87.06 137 VAL A C 1
ATOM 1082 O O . VAL A 1 137 ? 12.209 -11.315 -0.836 1.00 87.06 137 VAL A O 1
ATOM 1085 N N . VAL A 1 138 ? 13.543 -13.121 -0.859 1.00 71.56 138 VAL A N 1
ATOM 1086 C CA . VAL A 1 138 ? 14.771 -12.373 -1.153 1.00 71.56 138 VAL A CA 1
ATOM 1087 C C . VAL A 1 138 ? 14.723 -11.932 -2.614 1.00 71.56 138 VAL A C 1
ATOM 1089 O O . VAL A 1 138 ? 14.896 -12.759 -3.512 1.00 71.56 138 VAL A O 1
ATOM 1092 N N . ARG A 1 139 ? 14.491 -10.640 -2.869 1.00 68.56 139 ARG A N 1
ATOM 1093 C CA . ARG A 1 139 ? 14.573 -10.066 -4.217 1.00 68.56 139 ARG A CA 1
ATOM 1094 C C . ARG A 1 139 ? 15.919 -9.367 -4.370 1.00 68.56 139 ARG A C 1
ATOM 1096 O O . ARG A 1 139 ? 16.178 -8.325 -3.777 1.00 68.56 139 ARG A O 1
ATOM 1103 N N . SER A 1 140 ? 16.812 -9.958 -5.155 1.00 55.62 140 SER A N 1
ATOM 1104 C CA . SER A 1 140 ? 18.015 -9.272 -5.615 1.00 55.62 140 SER A CA 1
ATOM 1105 C C . SER A 1 140 ? 17.667 -8.471 -6.867 1.00 55.62 140 SER A C 1
ATOM 1107 O O . SER A 1 140 ? 17.207 -9.020 -7.869 1.00 55.62 140 SER A O 1
ATOM 1109 N N . ARG A 1 141 ? 17.889 -7.154 -6.830 1.00 52.78 141 ARG A N 1
ATOM 1110 C CA . ARG A 1 141 ? 17.843 -6.335 -8.042 1.00 52.78 141 ARG A CA 1
ATOM 1111 C C . ARG A 1 141 ? 18.929 -6.869 -8.986 1.00 52.78 141 ARG A C 1
ATOM 1113 O O . ARG A 1 141 ? 20.062 -7.044 -8.526 1.00 52.78 141 ARG A O 1
ATOM 1120 N N . PRO A 1 142 ? 18.636 -7.176 -10.262 1.00 44.47 142 PRO A N 1
ATOM 1121 C CA . PRO A 1 142 ? 19.677 -7.613 -11.174 1.00 44.47 142 PRO A CA 1
ATOM 1122 C C . PRO A 1 142 ? 20.711 -6.492 -11.266 1.00 44.47 142 PRO A C 1
ATOM 1124 O O . PRO A 1 142 ? 20.427 -5.406 -11.772 1.00 44.47 142 PRO A O 1
ATOM 1127 N N . VAL A 1 143 ? 21.913 -6.744 -10.739 1.00 46.81 143 VAL A N 1
ATOM 1128 C CA . VAL A 1 143 ? 23.085 -5.929 -11.046 1.00 46.81 143 VAL A CA 1
ATOM 1129 C C . VAL A 1 143 ? 23.210 -6.000 -12.556 1.00 46.81 143 VAL A C 1
ATOM 1131 O O . VAL A 1 143 ? 23.457 -7.079 -13.101 1.00 46.81 143 VAL A O 1
ATOM 1134 N N . ALA A 1 144 ? 22.966 -4.874 -13.232 1.00 46.66 144 ALA A N 1
ATOM 1135 C CA . ALA A 1 144 ? 23.234 -4.740 -14.651 1.00 46.66 144 ALA A CA 1
ATOM 1136 C C . ALA A 1 144 ? 24.637 -5.303 -14.883 1.00 46.66 144 ALA A C 1
ATOM 1138 O O . ALA A 1 144 ? 25.624 -4.777 -14.368 1.00 46.66 144 ALA A O 1
ATOM 1139 N N . THR A 1 145 ? 24.704 -6.453 -15.549 1.00 44.50 145 THR A N 1
ATOM 1140 C CA . THR A 1 145 ? 25.947 -7.179 -15.771 1.00 44.50 145 THR A CA 1
ATOM 1141 C C . THR A 1 145 ? 26.739 -6.388 -16.803 1.00 44.50 145 THR A C 1
ATOM 1143 O O . THR A 1 145 ? 26.695 -6.667 -17.995 1.00 44.50 145 THR A O 1
ATOM 1146 N N . ALA A 1 146 ? 27.437 -5.350 -16.349 1.00 45.19 146 ALA A N 1
ATOM 1147 C CA . ALA A 1 146 ? 28.378 -4.565 -17.132 1.00 45.19 146 ALA A CA 1
ATOM 1148 C C . ALA A 1 146 ? 29.701 -5.338 -17.289 1.00 45.19 146 ALA A C 1
ATOM 1150 O O . ALA A 1 146 ? 30.765 -4.852 -16.924 1.00 45.19 146 ALA A O 1
ATOM 1151 N N . LEU A 1 147 ? 29.631 -6.576 -17.790 1.00 47.22 147 LEU A N 1
ATOM 1152 C CA . LEU A 1 147 ? 30.796 -7.429 -18.056 1.00 47.22 147 LEU A CA 1
ATOM 1153 C C . LEU A 1 147 ? 30.723 -8.100 -19.436 1.00 47.22 147 LEU A C 1
ATOM 1155 O O . LEU A 1 147 ? 31.152 -9.236 -19.604 1.00 47.22 147 LEU A O 1
ATOM 1159 N N . SER A 1 148 ? 30.206 -7.399 -20.446 1.00 45.59 148 SER A N 1
ATOM 1160 C CA . SER A 1 148 ? 30.298 -7.839 -21.849 1.00 45.59 148 SER A CA 1
ATOM 1161 C C . SER A 1 148 ? 31.088 -6.892 -22.761 1.00 45.59 148 SER A C 1
ATOM 1163 O O . SER A 1 148 ? 31.176 -7.150 -23.955 1.00 45.59 148 SER A O 1
ATOM 1165 N N . SER A 1 149 ? 31.736 -5.846 -22.230 1.00 45.22 149 SER A N 1
ATOM 1166 C CA . SER A 1 149 ? 32.559 -4.915 -23.027 1.00 45.22 149 SER A CA 1
ATOM 1167 C C . SER A 1 149 ? 34.077 -5.028 -22.821 1.00 45.22 149 SER A C 1
ATOM 1169 O O . SER A 1 149 ? 34.819 -4.197 -23.335 1.00 45.22 149 SER A O 1
ATOM 1171 N N . LEU A 1 150 ? 34.577 -6.065 -22.142 1.00 47.72 150 LEU A N 1
ATOM 1172 C CA . LEU A 1 150 ? 36.020 -6.346 -22.056 1.00 47.72 150 LEU A CA 1
ATOM 1173 C C . LEU A 1 150 ? 36.408 -7.554 -22.918 1.00 47.72 150 LEU A C 1
ATOM 1175 O O . LEU A 1 150 ? 36.963 -8.534 -22.430 1.00 47.72 150 LEU A O 1
ATOM 1179 N N . THR A 1 151 ? 36.143 -7.481 -24.222 1.00 50.22 151 THR A N 1
ATOM 1180 C CA . THR A 1 151 ? 36.923 -8.250 -25.201 1.00 50.22 151 THR A CA 1
ATOM 1181 C C . THR A 1 151 ? 38.164 -7.430 -25.540 1.00 50.22 151 THR A C 1
ATOM 1183 O O . THR A 1 151 ? 38.082 -6.457 -26.288 1.00 50.22 151 THR A O 1
ATOM 1186 N N . TRP A 1 152 ? 39.301 -7.786 -24.944 1.00 46.97 152 TRP A N 1
ATOM 1187 C CA . TRP A 1 152 ? 40.601 -7.247 -25.340 1.00 46.97 152 TRP A CA 1
ATOM 1188 C C . TRP A 1 152 ? 40.920 -7.754 -26.752 1.00 46.97 152 TRP A C 1
ATOM 1190 O O . TRP A 1 152 ? 40.867 -8.960 -26.995 1.00 46.97 152 TRP A O 1
ATOM 1200 N N . SER A 1 153 ? 41.176 -6.822 -27.673 1.00 50.28 153 SER A N 1
ATOM 1201 C CA . SER A 1 153 ? 41.825 -7.087 -28.965 1.00 50.28 153 SER A CA 1
ATOM 1202 C C . SER A 1 153 ? 43.334 -6.964 -28.814 1.00 50.28 153 SER A C 1
ATOM 1204 O O . SER A 1 153 ? 43.755 -6.104 -28.006 1.00 50.28 153 SER A O 1
#